Protein AF-A0A3D8J943-F1 (afdb_monomer_lite)

Organism: NCBI:txid137778

pLDDT: mean 83.28, std 22.84, range [29.33, 98.44]

Radius of gyration: 14.72 Å; chains: 1; bounding box: 40×33×36 Å

Sequence (119 aa):
MQLFIRNGQKLCCLLPIRVGHSLKFDSSFPCTICGACCKNIAGIVELAAYDAGNGICKHLDSQSNQCRIYDNRPEVCRVDLLYDRVYAKYFSKDEFYSLNIQSCRVLQEKENVAQDLRI

Foldseek 3Di:
DDPPPDPVDDPPPDDDDDPDDDDDDDPAQPQLQQLLCQQAQPPPPVCPVQDPPNRHGPQQDPVRSGRVCVVPDPQSVGLNSCCVPPNVVPDDPRVSSVVVLVVQQVSCVVVVPDPVSHD

InterPro domains:
  IPR005358 Putative zinc- or iron-chelating domain containing protein [PF03692] (31-93)

Structure (mmCIF, N/CA/C/O backbone):
data_AF-A0A3D8J943-F1
#
_entry.id   AF-A0A3D8J943-F1
#
loop_
_atom_site.group_PDB
_atom_site.id
_atom_site.type_symbol
_atom_site.label_atom_id
_atom_site.label_alt_id
_atom_site.label_comp_id
_atom_site.label_asym_id
_atom_site.label_entity_id
_atom_site.label_seq_id
_atom_site.pdbx_PDB_ins_code
_atom_site.Cartn_x
_atom_site.Cartn_y
_atom_site.Cartn_z
_atom_site.occupancy
_atom_site.B_iso_or_equiv
_atom_site.auth_seq_id
_atom_site.auth_comp_id
_atom_site.auth_asym_id
_atom_site.auth_atom_id
_atom_site.pdbx_PDB_model_num
ATOM 1 N N . MET A 1 1 ? 4.630 6.620 2.976 1.00 33.19 1 MET A N 1
ATOM 2 C CA . MET A 1 1 ? 3.450 7.254 3.612 1.00 33.19 1 MET A CA 1
ATOM 3 C C . MET A 1 1 ? 2.989 6.340 4.729 1.00 33.19 1 MET A C 1
ATOM 5 O O . MET A 1 1 ? 2.356 5.331 4.464 1.00 33.19 1 MET A O 1
ATOM 9 N N . GLN A 1 2 ? 3.438 6.627 5.946 1.00 29.33 2 GLN A N 1
ATOM 10 C CA . GLN A 1 2 ? 3.101 5.873 7.144 1.00 29.33 2 GLN A CA 1
ATOM 11 C C . GLN A 1 2 ? 2.064 6.673 7.919 1.00 29.33 2 GLN A C 1
ATOM 13 O O . GLN A 1 2 ? 2.222 7.887 8.060 1.00 29.33 2 GLN A O 1
ATOM 18 N N . LEU A 1 3 ? 1.050 6.008 8.473 1.00 31.05 3 LEU A N 1
ATOM 19 C CA . LEU A 1 3 ? 0.486 6.499 9.723 1.00 31.05 3 LEU A CA 1
ATOM 20 C C . LEU A 1 3 ? 1.632 6.492 10.746 1.00 31.05 3 LEU A C 1
ATOM 22 O O . LEU A 1 3 ? 1.914 5.470 11.364 1.00 31.05 3 LEU A O 1
ATOM 26 N N . PHE A 1 4 ? 2.350 7.609 10.883 1.00 33.75 4 PHE A N 1
ATOM 27 C CA . PHE A 1 4 ? 3.283 7.798 11.985 1.00 33.75 4 PHE A CA 1
ATOM 28 C C . PHE A 1 4 ? 2.458 7.956 13.265 1.00 33.75 4 PHE A C 1
ATOM 30 O O . PHE A 1 4 ? 2.053 9.060 13.618 1.00 33.75 4 PHE A O 1
ATOM 37 N N . ILE A 1 5 ? 2.232 6.862 13.993 1.00 37.88 5 ILE A N 1
ATOM 38 C CA . ILE A 1 5 ? 1.937 6.947 15.425 1.00 37.88 5 ILE A CA 1
ATOM 39 C C . ILE A 1 5 ? 3.297 7.113 16.116 1.00 37.88 5 ILE A C 1
ATOM 41 O O . ILE A 1 5 ? 3.941 6.145 16.512 1.00 37.88 5 ILE A O 1
ATOM 45 N N . ARG A 1 6 ? 3.778 8.356 16.235 1.00 31.94 6 ARG A N 1
ATOM 46 C CA . ARG A 1 6 ? 4.859 8.683 17.177 1.00 31.94 6 ARG A CA 1
ATOM 47 C C . ARG A 1 6 ? 4.241 8.846 18.570 1.00 31.94 6 ARG A C 1
ATOM 49 O O . ARG A 1 6 ? 3.362 9.679 18.758 1.00 31.94 6 ARG A O 1
ATOM 56 N N . ASN A 1 7 ? 4.716 8.069 19.545 1.00 30.20 7 ASN A N 1
ATOM 57 C CA . ASN A 1 7 ? 4.473 8.275 20.983 1.00 30.20 7 ASN A CA 1
ATOM 58 C C . ASN A 1 7 ? 3.001 8.345 21.437 1.00 30.20 7 ASN A C 1
ATOM 60 O O . ASN A 1 7 ? 2.671 9.128 22.323 1.00 30.20 7 ASN A O 1
ATOM 64 N N . GLY A 1 8 ? 2.102 7.546 20.853 1.00 41.00 8 GLY A N 1
ATOM 65 C CA . GLY A 1 8 ? 0.730 7.426 21.369 1.00 41.00 8 GLY A CA 1
ATOM 66 C C . GLY A 1 8 ? -0.087 8.727 21.360 1.00 41.00 8 GLY A C 1
ATOM 67 O O . GLY A 1 8 ? -1.109 8.803 22.039 1.00 41.00 8 GLY A O 1
ATOM 68 N N . GLN A 1 9 ? 0.327 9.742 20.595 1.00 32.88 9 GLN A N 1
ATOM 69 C CA . GLN A 1 9 ? -0.428 10.979 20.417 1.00 32.88 9 GLN A CA 1
ATOM 70 C C . GLN A 1 9 ? -1.069 11.019 19.028 1.00 32.88 9 GLN A C 1
ATOM 72 O O . GLN A 1 9 ? -0.423 10.783 18.007 1.00 32.88 9 GLN A O 1
ATOM 77 N N . LYS A 1 10 ? -2.375 11.315 19.015 1.00 41.34 10 LYS A N 1
ATOM 78 C CA . LYS A 1 10 ? -3.196 11.557 17.825 1.00 41.34 10 LYS A CA 1
ATOM 79 C C . LYS A 1 10 ? -2.596 12.708 17.012 1.00 41.34 10 LYS A C 1
ATOM 81 O O . LYS A 1 10 ? -2.827 13.865 17.347 1.00 41.34 10 LYS A O 1
ATOM 86 N N . LEU A 1 11 ? -1.902 12.413 15.915 1.00 38.25 11 LEU A N 1
ATOM 87 C CA . LEU A 1 11 ? -1.712 13.397 14.851 1.00 38.25 11 LEU A CA 1
ATOM 88 C C . LEU A 1 11 ? -2.867 13.247 13.863 1.00 38.25 11 LEU A C 1
ATOM 90 O O . LEU A 1 11 ? -2.790 12.573 12.841 1.00 38.25 11 LEU A O 1
ATOM 94 N N . CYS A 1 12 ? -3.992 13.837 14.251 1.00 37.47 12 CYS A N 1
ATOM 95 C CA . CYS A 1 12 ? -5.088 14.108 13.345 1.00 37.47 12 CYS A CA 1
ATOM 96 C C . CYS A 1 12 ? -4.584 15.185 12.375 1.00 37.47 12 CYS A C 1
ATOM 98 O O . CYS A 1 12 ? -4.333 16.314 12.800 1.00 37.47 12 CYS A O 1
ATOM 100 N N . CYS A 1 13 ? -4.416 14.871 11.088 1.00 37.12 13 CYS A N 1
ATOM 101 C CA . CYS A 1 13 ? -4.524 15.917 10.076 1.00 37.12 13 CYS A CA 1
ATOM 102 C C . CYS A 1 13 ? -5.974 16.403 10.142 1.00 37.12 13 CYS A C 1
ATOM 104 O O . CYS A 1 13 ? -6.872 15.809 9.553 1.00 37.12 13 CYS A O 1
ATOM 106 N N . LEU A 1 14 ? -6.203 17.431 10.959 1.00 41.97 14 LEU A N 1
ATOM 107 C CA . LEU A 1 14 ? -7.473 18.124 11.085 1.00 41.97 14 LEU A CA 1
ATOM 108 C C . LEU A 1 14 ? -7.785 18.798 9.747 1.00 41.97 14 LEU A C 1
ATOM 110 O O . LEU A 1 14 ? -7.395 19.937 9.507 1.00 41.97 14 LEU A O 1
ATOM 114 N N . LEU A 1 15 ? -8.514 18.096 8.887 1.00 35.12 15 LEU A N 1
ATOM 115 C CA . LEU A 1 15 ? -9.437 18.735 7.962 1.00 35.12 15 LEU A CA 1
ATOM 116 C C . LEU A 1 15 ? -10.856 18.351 8.395 1.00 35.12 15 LEU A C 1
ATOM 118 O O . LEU A 1 15 ? -11.145 17.162 8.549 1.00 35.12 15 LEU A O 1
ATOM 122 N N . PRO A 1 16 ? -11.745 19.328 8.639 1.00 44.31 16 PRO A N 1
ATOM 123 C CA . PRO A 1 16 ? -13.104 19.038 9.044 1.00 44.31 16 PRO A CA 1
ATOM 124 C C . PRO A 1 16 ? -13.871 18.616 7.795 1.00 44.31 16 PRO A C 1
ATOM 126 O O . PRO A 1 16 ? -14.198 19.454 6.959 1.00 44.31 16 PRO A O 1
ATOM 129 N N . ILE A 1 17 ? -14.176 17.329 7.644 1.00 45.16 17 ILE A N 1
ATOM 130 C CA . ILE A 1 17 ? -15.138 16.900 6.628 1.00 45.16 17 ILE A CA 1
ATOM 131 C C . ILE A 1 17 ? -16.231 16.090 7.306 1.00 45.16 17 ILE A C 1
ATOM 133 O O . ILE A 1 17 ? -15.995 15.071 7.951 1.00 45.16 17 ILE A O 1
ATOM 137 N N . ARG A 1 18 ? -17.446 16.625 7.176 1.00 43.38 18 ARG A N 1
ATOM 138 C CA . ARG A 1 18 ? -18.707 16.044 7.623 1.00 43.38 18 ARG A CA 1
ATOM 139 C C . ARG A 1 18 ? -18.845 14.637 7.036 1.00 43.38 18 ARG A C 1
ATOM 141 O O . ARG A 1 18 ? -18.990 14.489 5.826 1.00 43.38 18 ARG A O 1
ATOM 148 N N . VAL A 1 19 ? -18.825 13.617 7.887 1.00 44.38 19 VAL A N 1
ATOM 149 C CA . VAL A 1 19 ? -19.192 12.247 7.512 1.00 44.38 19 VAL A CA 1
ATOM 150 C C . VAL A 1 19 ? -20.702 12.195 7.301 1.00 44.38 19 VAL A C 1
ATOM 152 O O . VAL A 1 19 ? -21.486 12.232 8.244 1.00 44.38 19 VAL A O 1
ATOM 155 N N . GLY A 1 20 ? -21.100 12.186 6.033 1.00 44.91 20 GLY A N 1
ATOM 156 C CA . GLY A 1 20 ? -22.489 12.181 5.596 1.00 44.91 20 GLY A CA 1
ATOM 157 C C . GLY A 1 20 ? -22.722 11.227 4.431 1.00 44.91 20 GLY A C 1
ATOM 158 O O . GLY A 1 20 ? -23.271 11.653 3.425 1.00 44.91 20 GLY A O 1
ATOM 159 N N . HIS A 1 21 ? -22.287 9.969 4.541 1.00 42.44 21 HIS A N 1
ATOM 160 C CA . HIS A 1 21 ? -22.948 8.810 3.926 1.00 42.44 21 HIS A CA 1
ATOM 161 C C . HIS A 1 21 ? -22.282 7.514 4.402 1.00 42.44 21 HIS A C 1
ATOM 163 O O . HIS A 1 21 ? -21.059 7.403 4.425 1.00 42.44 21 HIS A O 1
ATOM 169 N N . SER A 1 22 ? -23.106 6.553 4.812 1.00 48.72 22 SER A N 1
ATOM 170 C CA . SER A 1 22 ? -22.700 5.248 5.335 1.00 48.72 22 SER A CA 1
ATOM 171 C C . SER A 1 22 ? -22.112 4.397 4.203 1.00 48.72 22 SER A C 1
ATOM 173 O O . SER A 1 22 ? -22.850 3.845 3.388 1.00 48.72 22 SER A O 1
ATOM 175 N N . LEU A 1 23 ? -20.782 4.323 4.123 1.00 52.44 23 LEU A N 1
ATOM 176 C CA . LEU A 1 23 ? -20.082 3.358 3.276 1.00 52.44 23 LEU A CA 1
ATOM 177 C C . LEU A 1 23 ? -20.096 2.013 4.004 1.00 52.44 23 LEU A C 1
ATOM 179 O O . LEU A 1 23 ? -19.276 1.775 4.883 1.00 52.44 23 LEU A O 1
ATOM 183 N N . LYS A 1 24 ? -21.059 1.149 3.674 1.00 51.03 24 LYS A N 1
ATOM 184 C CA . LYS A 1 24 ? -21.040 -0.240 4.138 1.00 51.03 24 LYS A CA 1
ATOM 185 C C . LYS A 1 24 ? -19.964 -0.988 3.355 1.00 51.03 24 LYS A C 1
ATOM 187 O O . LYS A 1 24 ? -20.158 -1.264 2.175 1.00 51.03 24 LYS A O 1
ATOM 192 N N . PHE A 1 25 ? -18.839 -1.277 3.998 1.00 54.78 25 PHE A N 1
ATOM 193 C CA . PHE A 1 25 ? -17.815 -2.149 3.436 1.00 54.78 25 PHE A CA 1
ATOM 194 C C . PHE A 1 25 ? -18.208 -3.612 3.658 1.00 54.78 25 PHE A C 1
ATOM 196 O O . PHE A 1 25 ? -18.605 -3.990 4.763 1.00 54.78 25 PHE A O 1
ATOM 203 N N . ASP A 1 26 ? -18.070 -4.442 2.620 1.00 61.06 26 ASP A N 1
ATOM 204 C CA . ASP A 1 26 ? -17.956 -5.889 2.810 1.00 61.06 26 ASP A CA 1
ATOM 205 C C . ASP A 1 26 ? -16.830 -6.187 3.817 1.00 61.06 26 ASP A C 1
ATOM 207 O O . ASP A 1 26 ? -15.970 -5.353 4.102 1.00 61.06 26 ASP A O 1
ATOM 211 N N . SER A 1 27 ? -16.823 -7.387 4.393 1.00 74.50 27 SER A N 1
ATOM 212 C CA . SER A 1 27 ? -16.001 -7.739 5.560 1.00 74.50 27 SER A CA 1
ATOM 213 C C . SER A 1 27 ? -14.472 -7.561 5.422 1.00 74.50 27 SER A C 1
ATOM 215 O O . SER A 1 27 ? -13.779 -7.722 6.431 1.00 74.50 27 SER A O 1
ATOM 217 N N . SER A 1 28 ? -13.936 -7.228 4.241 1.00 89.44 28 SER A N 1
ATOM 218 C CA . SER A 1 28 ? -12.500 -7.085 3.948 1.00 89.44 28 SER A CA 1
ATOM 219 C C . SER A 1 28 ? -12.166 -5.763 3.246 1.00 89.44 28 SER A C 1
ATOM 221 O O . SER A 1 28 ? -12.984 -5.196 2.520 1.00 89.44 28 SER A O 1
ATOM 223 N N . PHE A 1 29 ? -10.939 -5.279 3.448 1.00 94.62 29 PHE A N 1
ATOM 224 C CA . PHE A 1 29 ? -10.440 -4.062 2.829 1.00 94.62 29 PHE A CA 1
ATOM 225 C C . PHE A 1 29 ? -10.305 -4.223 1.300 1.00 94.62 29 PHE A C 1
ATOM 227 O O . PHE A 1 29 ? -9.588 -5.114 0.834 1.00 94.62 29 PHE A O 1
ATOM 234 N N . PRO A 1 30 ? -10.901 -3.324 0.500 1.00 94.69 30 PRO A N 1
ATOM 235 C CA . PRO A 1 30 ? -10.965 -3.417 -0.967 1.00 94.69 30 PRO A CA 1
ATOM 236 C C . PRO A 1 30 ? -9.643 -3.047 -1.679 1.00 94.69 30 PRO A C 1
ATOM 238 O O . PRO A 1 30 ? -9.551 -2.102 -2.458 1.00 94.69 30 PRO A O 1
ATOM 241 N N . CYS A 1 31 ? -8.565 -3.784 -1.426 1.00 95.44 31 CYS A N 1
ATOM 242 C CA . CYS A 1 31 ? -7.292 -3.562 -2.112 1.00 95.44 31 CYS A CA 1
ATOM 243 C C . CYS A 1 31 ? -7.378 -3.937 -3.605 1.00 95.44 31 CYS A C 1
ATOM 245 O O . CYS A 1 31 ? -7.651 -5.086 -3.932 1.00 95.44 31 CYS A O 1
ATOM 247 N N . THR A 1 32 ? -7.020 -3.019 -4.512 1.00 95.81 32 THR A N 1
ATOM 248 C CA . THR A 1 32 ? -7.003 -3.276 -5.972 1.00 95.81 32 THR A CA 1
ATOM 249 C C . THR A 1 32 ? -5.726 -3.952 -6.488 1.00 95.81 32 THR A C 1
ATOM 251 O O . THR A 1 32 ? -5.534 -4.091 -7.690 1.00 95.81 32 THR A O 1
ATOM 254 N N . ILE A 1 33 ? -4.807 -4.346 -5.595 1.00 95.56 33 ILE A N 1
ATOM 255 C CA . ILE A 1 33 ? -3.546 -5.048 -5.934 1.00 95.56 33 ILE A CA 1
ATOM 256 C C . ILE A 1 33 ? -2.642 -4.241 -6.903 1.00 95.56 33 ILE A C 1
ATOM 258 O O . ILE A 1 33 ? -1.702 -4.759 -7.489 1.00 95.56 33 ILE A O 1
ATOM 262 N N . CYS A 1 34 ? -2.845 -2.924 -7.009 1.00 96.31 34 CYS A N 1
ATOM 263 C CA . CYS A 1 34 ? -2.138 -2.060 -7.966 1.00 96.31 34 CYS A CA 1
ATOM 264 C C . CYS A 1 34 ? -0.629 -1.845 -7.707 1.00 96.31 34 CYS A C 1
ATOM 266 O O . CYS A 1 34 ? 0.043 -1.193 -8.503 1.00 96.31 34 CYS A O 1
ATOM 268 N N . GLY A 1 35 ? -0.096 -2.290 -6.564 1.00 96.50 35 GLY A N 1
ATOM 269 C CA . GLY A 1 35 ? 1.324 -2.140 -6.214 1.00 96.50 35 GLY A CA 1
ATOM 270 C C . GLY A 1 35 ? 1.785 -0.739 -5.806 1.00 96.50 35 GLY A C 1
ATOM 271 O O . GLY A 1 35 ? 2.945 -0.580 -5.426 1.00 96.50 35 GLY A O 1
ATOM 272 N N . ALA A 1 36 ? 0.913 0.275 -5.814 1.00 97.69 36 ALA A N 1
ATOM 273 C CA . ALA A 1 36 ? 1.302 1.655 -5.507 1.00 97.69 36 ALA A CA 1
ATOM 274 C C . ALA A 1 36 ? 1.910 1.816 -4.097 1.00 97.69 36 ALA A C 1
ATOM 276 O O . ALA A 1 36 ? 2.870 2.564 -3.910 1.00 97.69 36 ALA A O 1
ATOM 277 N N . CYS A 1 37 ? 1.422 1.058 -3.107 1.00 97.00 37 CYS A N 1
ATOM 278 C CA . CYS A 1 37 ? 2.012 1.032 -1.765 1.00 97.00 37 CYS A CA 1
ATOM 279 C C . CYS A 1 37 ? 3.422 0.427 -1.746 1.00 97.00 37 CYS A C 1
ATOM 281 O O . CYS A 1 37 ? 4.294 0.943 -1.054 1.00 97.00 37 CYS A O 1
ATOM 283 N N . CYS A 1 38 ? 3.683 -0.604 -2.556 1.00 98.06 38 CYS A N 1
ATOM 284 C CA . CYS A 1 38 ? 5.004 -1.212 -2.681 1.00 98.06 38 CYS A CA 1
ATOM 285 C C . CYS A 1 38 ? 6.030 -0.264 -3.314 1.00 98.06 38 CYS A C 1
ATOM 287 O O . CYS A 1 38 ? 7.212 -0.415 -3.035 1.00 98.06 38 CYS A O 1
ATOM 289 N N . LYS A 1 39 ? 5.607 0.721 -4.115 1.00 98.00 39 LYS A N 1
ATOM 290 C CA . LYS A 1 39 ? 6.489 1.761 -4.679 1.00 98.00 39 LYS A CA 1
ATOM 291 C C . LYS A 1 39 ? 6.820 2.896 -3.701 1.00 98.00 39 LYS A C 1
ATOM 293 O O . LYS A 1 39 ? 7.635 3.754 -4.010 1.00 98.00 39 L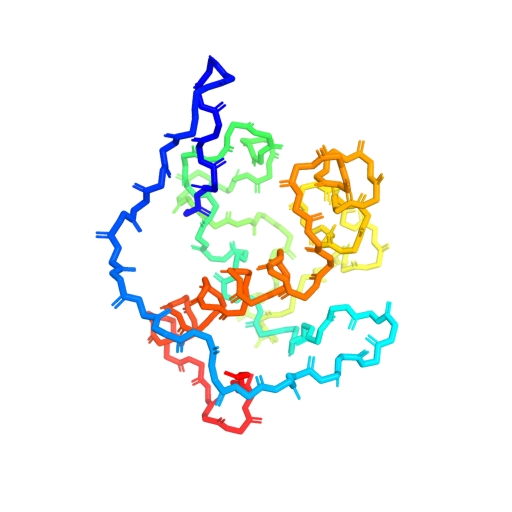YS A O 1
ATOM 298 N N . ASN A 1 40 ? 6.170 2.925 -2.535 1.00 97.62 40 ASN A N 1
ATOM 299 C CA . ASN A 1 40 ? 6.163 4.074 -1.629 1.00 97.62 40 ASN A CA 1
ATOM 300 C C . ASN A 1 40 ? 6.457 3.690 -0.169 1.00 97.62 40 ASN A C 1
ATOM 302 O O . ASN A 1 40 ? 5.848 4.236 0.762 1.00 97.62 40 ASN A O 1
ATOM 306 N N . ILE A 1 41 ? 7.399 2.763 0.032 1.00 97.25 41 ILE A N 1
ATOM 307 C CA . ILE A 1 41 ? 7.770 2.253 1.361 1.00 97.25 41 ILE A CA 1
ATOM 308 C C . ILE A 1 41 ? 8.909 3.035 2.029 1.00 97.25 41 ILE A C 1
ATOM 310 O O . ILE A 1 41 ? 9.223 2.772 3.188 1.00 97.25 41 ILE A O 1
ATOM 314 N N . ALA A 1 42 ? 9.499 4.016 1.337 1.00 95.19 42 ALA A N 1
ATOM 315 C CA . ALA A 1 42 ? 10.527 4.887 1.906 1.00 95.19 42 ALA A CA 1
ATOM 316 C C . ALA A 1 42 ? 10.086 5.491 3.251 1.00 95.19 42 ALA A C 1
ATOM 318 O O . ALA A 1 42 ? 8.984 6.039 3.379 1.00 95.19 42 ALA A O 1
ATOM 319 N N . GLY A 1 43 ? 10.976 5.412 4.243 1.00 90.06 43 GLY A N 1
ATOM 320 C CA . GLY A 1 43 ? 10.755 5.953 5.585 1.00 90.06 43 GLY A CA 1
ATOM 321 C C . GLY A 1 43 ? 9.849 5.107 6.482 1.00 90.06 43 GLY A C 1
ATOM 322 O O . GLY A 1 43 ? 9.563 5.546 7.594 1.00 90.06 43 GLY A O 1
ATOM 323 N N . ILE A 1 44 ? 9.415 3.922 6.028 1.00 90.88 44 ILE A N 1
ATOM 324 C CA . ILE A 1 44 ? 8.612 2.998 6.832 1.00 90.88 44 ILE A CA 1
ATOM 325 C C . ILE A 1 44 ? 9.515 2.034 7.597 1.00 90.88 44 ILE A C 1
ATOM 327 O O . ILE A 1 44 ? 10.070 1.109 7.009 1.00 90.88 44 ILE A O 1
ATOM 331 N N . VAL A 1 45 ? 9.659 2.241 8.910 1.00 94.00 45 VAL A N 1
ATOM 332 C CA . VAL A 1 45 ? 10.620 1.503 9.758 1.00 94.00 45 VAL A CA 1
ATOM 333 C C . VAL A 1 45 ? 10.368 -0.007 9.714 1.00 94.00 45 VAL A C 1
ATOM 335 O O . VAL A 1 45 ? 11.287 -0.791 9.494 1.00 94.00 45 VAL A O 1
ATOM 338 N N . GLU A 1 46 ? 9.111 -0.417 9.830 1.00 93.31 46 GLU A N 1
ATOM 339 C CA . GLU A 1 46 ? 8.652 -1.807 9.797 1.00 93.31 46 GLU A CA 1
ATOM 340 C C . GLU A 1 46 ? 8.871 -2.462 8.425 1.00 93.31 46 GLU A C 1
ATOM 342 O O . GLU A 1 46 ? 8.878 -3.689 8.316 1.00 93.31 46 GLU A O 1
ATOM 347 N N . LEU A 1 47 ? 9.066 -1.655 7.375 1.00 95.12 47 LEU A N 1
ATOM 348 C CA . LEU A 1 47 ? 9.338 -2.114 6.016 1.00 95.12 47 LEU A CA 1
A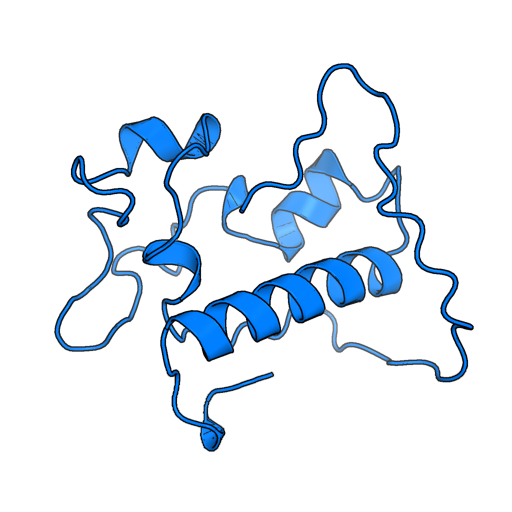TOM 349 C C . LEU A 1 47 ? 10.794 -1.922 5.579 1.00 95.12 47 LEU A C 1
ATOM 351 O O . LEU A 1 47 ? 11.118 -2.268 4.446 1.00 95.12 47 LEU A O 1
ATOM 355 N N . ALA A 1 48 ? 11.691 -1.463 6.457 1.00 96.50 48 ALA A N 1
ATOM 356 C CA . ALA A 1 48 ? 13.091 -1.213 6.106 1.00 96.50 48 ALA A CA 1
ATOM 357 C C . ALA A 1 48 ? 13.789 -2.457 5.521 1.00 96.50 48 ALA A C 1
ATOM 359 O O . ALA A 1 48 ? 14.517 -2.360 4.539 1.00 96.50 48 ALA A O 1
ATOM 360 N N . ALA A 1 49 ? 13.499 -3.653 6.049 1.00 97.44 49 ALA A N 1
ATOM 361 C CA . ALA A 1 49 ? 14.048 -4.918 5.540 1.00 97.44 49 ALA A CA 1
ATOM 362 C C . ALA A 1 49 ? 13.521 -5.323 4.144 1.00 97.44 49 ALA A C 1
ATOM 364 O O . ALA A 1 49 ? 14.035 -6.264 3.523 1.00 97.44 49 ALA A O 1
ATOM 365 N N . TYR A 1 50 ? 12.478 -4.649 3.660 1.00 97.62 50 TYR A N 1
ATOM 366 C CA . TYR A 1 50 ? 11.850 -4.879 2.364 1.00 97.62 50 TYR A CA 1
ATOM 367 C C . TYR A 1 50 ? 12.255 -3.831 1.322 1.00 97.62 50 TYR A C 1
ATOM 369 O O . TYR A 1 50 ? 11.962 -4.044 0.149 1.00 97.62 50 TYR A O 1
ATOM 377 N N . ASP A 1 51 ? 12.927 -2.745 1.708 1.00 97.38 51 ASP A N 1
ATOM 378 C CA . ASP A 1 51 ? 13.407 -1.707 0.792 1.00 97.38 51 ASP A CA 1
ATOM 379 C C . ASP A 1 51 ? 14.555 -2.224 -0.086 1.00 97.38 51 ASP A C 1
ATOM 381 O O . ASP A 1 51 ? 15.514 -2.823 0.400 1.00 97.38 51 ASP A O 1
ATOM 385 N N . ALA A 1 52 ? 14.449 -2.000 -1.396 1.00 96.81 52 ALA A N 1
ATOM 386 C CA . ALA A 1 52 ? 15.510 -2.260 -2.365 1.00 96.81 52 ALA A CA 1
ATOM 387 C C . ALA A 1 52 ? 16.619 -1.183 -2.353 1.00 96.81 52 ALA A C 1
ATOM 389 O O . ALA A 1 52 ? 17.537 -1.239 -3.168 1.00 96.81 52 ALA A O 1
ATOM 390 N N . GLY A 1 53 ? 16.538 -0.205 -1.445 1.00 96.75 53 GLY A N 1
ATOM 391 C CA . GLY A 1 53 ? 17.476 0.911 -1.296 1.00 96.75 53 GLY A CA 1
ATOM 392 C C . GLY A 1 53 ? 17.027 2.193 -2.003 1.00 96.75 53 GLY A C 1
ATOM 393 O O . GLY A 1 53 ? 17.778 3.162 -2.050 1.00 96.75 53 GLY A O 1
ATOM 394 N N . ASN A 1 54 ? 15.817 2.209 -2.560 1.00 96.62 54 ASN A N 1
ATOM 395 C CA . ASN A 1 54 ? 15.262 3.329 -3.323 1.00 96.62 54 ASN A CA 1
ATOM 396 C C . ASN A 1 54 ? 13.821 3.679 -2.916 1.00 96.62 54 ASN A C 1
ATOM 398 O O . ASN A 1 54 ? 13.151 4.435 -3.619 1.00 96.62 54 ASN A O 1
ATOM 402 N N . GLY A 1 55 ? 13.324 3.126 -1.807 1.00 96.25 55 GLY A N 1
ATOM 403 C CA . GLY A 1 55 ? 11.953 3.323 -1.353 1.00 96.25 55 GLY A CA 1
ATOM 404 C C . GLY A 1 55 ? 10.926 2.395 -1.997 1.00 96.25 55 GLY A C 1
ATOM 405 O O . GLY A 1 55 ? 9.733 2.540 -1.712 1.00 96.25 55 GLY A O 1
ATOM 406 N N . ILE A 1 56 ? 11.364 1.453 -2.839 1.00 98.06 56 ILE A N 1
ATOM 407 C CA . ILE A 1 56 ? 10.523 0.445 -3.488 1.00 98.06 56 ILE A CA 1
ATOM 408 C C . ILE A 1 56 ? 10.757 -0.912 -2.824 1.00 98.06 56 ILE A C 1
ATOM 410 O O . ILE A 1 56 ? 11.883 -1.336 -2.574 1.00 98.06 56 ILE A O 1
ATOM 414 N N . CYS A 1 57 ? 9.668 -1.629 -2.562 1.00 98.38 57 CYS A N 1
ATOM 415 C CA . CYS A 1 57 ? 9.700 -2.969 -2.005 1.00 98.38 57 CYS A CA 1
ATOM 416 C C . CYS A 1 57 ? 10.369 -3.954 -2.971 1.00 98.38 57 CYS A C 1
ATOM 418 O O . CYS A 1 57 ? 9.921 -4.132 -4.103 1.00 98.38 57 CYS A O 1
ATOM 420 N N . LYS A 1 58 ? 11.367 -4.693 -2.483 1.00 98.25 58 LYS A N 1
ATOM 421 C CA . LYS A 1 58 ? 12.101 -5.733 -3.218 1.00 98.25 58 LYS A CA 1
ATOM 422 C C . LYS A 1 58 ? 11.240 -6.910 -3.689 1.00 98.25 58 LYS A C 1
ATOM 424 O O . LYS A 1 58 ? 11.715 -7.735 -4.464 1.00 98.25 58 LYS A O 1
ATOM 429 N N . HIS A 1 59 ? 9.994 -7.031 -3.220 1.00 98.25 59 HIS A N 1
ATOM 430 C CA . HIS A 1 59 ? 9.030 -8.029 -3.705 1.00 98.25 59 HIS A CA 1
ATOM 431 C C . HIS A 1 59 ? 8.051 -7.481 -4.746 1.00 98.25 59 HIS A C 1
ATOM 433 O O . HIS A 1 59 ? 7.192 -8.235 -5.198 1.00 98.25 59 HIS A O 1
ATOM 439 N N . LEU A 1 60 ? 8.151 -6.206 -5.132 1.00 98.44 60 LEU A N 1
ATOM 440 C CA . LEU A 1 60 ? 7.379 -5.684 -6.251 1.00 98.44 60 LEU A CA 1
ATOM 441 C C . LEU A 1 60 ? 7.865 -6.327 -7.552 1.00 98.44 60 LEU A C 1
ATOM 443 O O . LEU A 1 60 ? 9.062 -6.353 -7.859 1.00 98.44 60 LEU A O 1
ATOM 447 N N . ASP A 1 61 ? 6.923 -6.862 -8.310 1.00 97.44 61 ASP A N 1
ATOM 448 C CA . ASP A 1 61 ? 7.145 -7.295 -9.674 1.00 97.44 61 ASP A CA 1
ATOM 449 C C . ASP A 1 61 ? 7.058 -6.100 -10.623 1.00 97.44 61 ASP A C 1
ATOM 451 O O . ASP A 1 61 ? 6.035 -5.423 -10.694 1.00 97.44 61 ASP A O 1
ATOM 455 N N . SER A 1 62 ? 8.153 -5.805 -11.323 1.00 92.56 62 SER A N 1
ATOM 456 C CA . SER A 1 62 ? 8.246 -4.621 -12.181 1.00 92.56 62 SER A CA 1
ATOM 457 C C . SER A 1 62 ? 7.440 -4.745 -13.473 1.00 92.56 62 SER A C 1
ATOM 459 O O . SER A 1 62 ? 7.143 -3.721 -14.082 1.00 92.56 62 SER A O 1
ATOM 461 N N . GLN A 1 63 ? 7.078 -5.963 -13.887 1.00 93.75 63 GLN A N 1
ATOM 462 C CA . GLN A 1 63 ? 6.305 -6.191 -15.108 1.00 93.75 63 GLN A CA 1
ATOM 463 C C . GLN A 1 63 ? 4.805 -6.066 -14.830 1.00 93.75 63 GLN A C 1
ATOM 465 O O . GLN A 1 63 ? 4.091 -5.359 -15.534 1.00 93.75 63 GLN A O 1
ATOM 470 N N . SER A 1 64 ? 4.331 -6.717 -13.769 1.00 93.94 64 SER A N 1
ATOM 471 C CA . SER A 1 64 ? 2.908 -6.779 -13.412 1.00 93.94 64 SER A CA 1
ATOM 472 C C . SER A 1 64 ? 2.460 -5.710 -12.411 1.00 93.94 64 SER A C 1
ATOM 474 O O . SER A 1 64 ? 1.263 -5.532 -12.211 1.00 93.94 64 SER A O 1
ATOM 476 N N . ASN A 1 65 ? 3.394 -5.004 -11.761 1.00 93.94 65 ASN A N 1
ATOM 477 C CA . ASN A 1 65 ? 3.152 -4.145 -10.594 1.00 93.94 65 ASN A CA 1
ATOM 478 C C . ASN A 1 65 ? 2.528 -4.876 -9.388 1.00 93.94 65 ASN A C 1
ATOM 480 O O . ASN A 1 65 ? 2.069 -4.231 -8.449 1.00 93.94 65 ASN A O 1
ATOM 484 N N . GLN A 1 66 ? 2.538 -6.209 -9.358 1.00 95.12 66 GLN A N 1
ATOM 485 C CA . GLN A 1 66 ? 1.982 -6.977 -8.245 1.00 95.12 66 GLN A CA 1
ATOM 486 C C . GLN A 1 66 ? 3.049 -7.325 -7.203 1.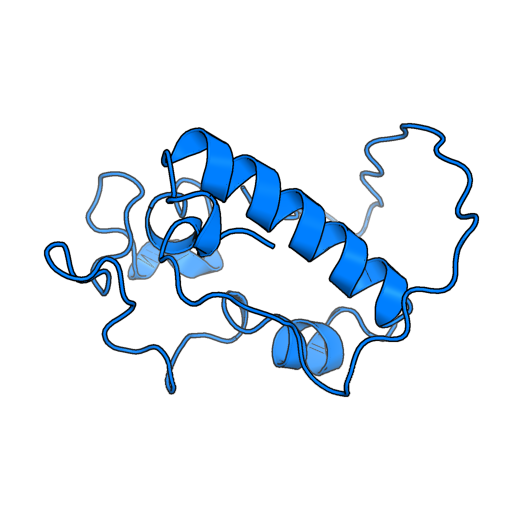00 95.12 66 GLN A C 1
ATOM 488 O O . GLN A 1 66 ? 4.247 -7.401 -7.481 1.00 95.12 66 GLN A O 1
ATOM 493 N N . CYS A 1 67 ? 2.621 -7.543 -5.961 1.00 96.94 67 CYS A N 1
ATOM 494 C CA . CYS A 1 67 ? 3.511 -8.007 -4.901 1.00 96.94 67 CYS A CA 1
ATOM 495 C C . CYS A 1 67 ? 3.713 -9.525 -5.017 1.00 96.94 67 CYS A C 1
ATOM 497 O O . CYS A 1 67 ? 2.759 -10.280 -4.851 1.00 96.94 67 CYS A O 1
ATOM 499 N N . ARG A 1 68 ? 4.954 -9.993 -5.197 1.00 97.69 68 ARG A N 1
ATOM 500 C CA . ARG A 1 68 ? 5.278 -11.432 -5.297 1.00 97.69 68 ARG A CA 1
ATOM 501 C C . ARG A 1 68 ? 4.951 -12.247 -4.044 1.00 97.69 68 ARG A C 1
ATOM 503 O O . ARG A 1 68 ? 4.901 -13.467 -4.103 1.00 97.69 68 ARG A O 1
ATOM 510 N N . ILE A 1 69 ? 4.760 -11.582 -2.908 1.00 97.50 69 ILE A N 1
ATOM 511 C CA . ILE A 1 69 ? 4.402 -12.213 -1.635 1.00 97.50 69 ILE A CA 1
ATOM 512 C C . ILE A 1 69 ? 3.016 -11.768 -1.160 1.00 97.50 69 ILE A C 1
ATOM 514 O O . ILE A 1 69 ? 2.802 -11.690 0.043 1.00 97.50 69 ILE A O 1
ATOM 518 N N . TYR A 1 70 ? 2.087 -11.427 -2.063 1.00 95.69 70 TYR A N 1
ATOM 519 C CA . TYR A 1 70 ? 0.799 -10.809 -1.709 1.00 95.69 70 TYR A CA 1
ATOM 520 C C . TYR A 1 70 ? 0.048 -11.550 -0.584 1.00 95.69 70 TYR A C 1
ATOM 522 O O . TYR A 1 70 ? -0.348 -10.929 0.408 1.00 95.69 70 TYR A O 1
ATOM 530 N N . ASP A 1 71 ? -0.053 -12.875 -0.672 1.00 95.06 71 ASP A N 1
ATOM 531 C CA . ASP A 1 71 ? -0.745 -13.703 0.328 1.00 95.06 71 ASP A CA 1
ATOM 532 C C . ASP A 1 71 ? 0.043 -13.870 1.632 1.00 95.06 71 ASP A C 1
ATOM 534 O O . ASP A 1 71 ? -0.528 -14.169 2.681 1.00 95.06 71 ASP A O 1
ATOM 538 N N . ASN A 1 72 ? 1.352 -13.608 1.584 1.00 96.00 72 ASN A N 1
ATOM 539 C CA . ASN A 1 72 ? 2.324 -13.740 2.672 1.00 96.00 72 ASN A CA 1
ATOM 540 C C . ASN A 1 72 ? 2.904 -12.384 3.111 1.00 96.00 72 ASN A C 1
ATOM 542 O O . ASN A 1 72 ? 3.943 -12.327 3.764 1.00 96.00 72 ASN A O 1
ATOM 546 N N . ARG A 1 73 ? 2.219 -11.279 2.783 1.00 96.25 73 ARG A N 1
ATOM 547 C CA . ARG A 1 73 ? 2.630 -9.918 3.150 1.00 96.25 73 ARG A CA 1
ATOM 548 C C . ARG A 1 73 ? 2.836 -9.783 4.664 1.00 96.25 73 ARG A C 1
ATOM 550 O O . ARG A 1 73 ? 2.086 -10.410 5.422 1.00 96.25 73 ARG A O 1
ATOM 557 N N . PRO A 1 74 ? 3.779 -8.937 5.119 1.00 95.88 74 PRO A N 1
ATOM 558 C CA . PRO A 1 74 ? 3.896 -8.608 6.536 1.00 95.88 74 PRO A CA 1
ATOM 559 C C . PRO A 1 74 ? 2.623 -7.919 7.045 1.00 95.88 74 PRO A C 1
ATOM 561 O O . PRO A 1 74 ? 1.871 -7.332 6.265 1.00 95.88 74 PRO A O 1
ATOM 564 N N . GLU A 1 75 ? 2.394 -7.967 8.359 1.00 94.25 75 GLU A N 1
ATOM 565 C CA . GLU A 1 75 ? 1.188 -7.426 9.008 1.00 94.25 75 GLU A CA 1
ATOM 566 C C . GLU A 1 75 ? 0.916 -5.963 8.640 1.00 94.25 75 GLU A C 1
ATOM 568 O O . GLU A 1 75 ? -0.201 -5.625 8.266 1.00 94.25 75 GLU A O 1
ATOM 573 N N . VAL A 1 76 ? 1.953 -5.119 8.635 1.00 93.62 76 VAL A N 1
ATOM 574 C CA . VAL A 1 76 ? 1.854 -3.693 8.276 1.00 93.62 76 VAL A CA 1
ATOM 575 C C . VAL A 1 76 ? 1.302 -3.452 6.859 1.00 93.62 76 VAL A C 1
ATOM 577 O O . VAL A 1 76 ? 0.771 -2.384 6.573 1.00 93.62 76 VAL A O 1
ATOM 580 N N . CYS A 1 77 ? 1.379 -4.443 5.964 1.00 96.19 77 CYS A N 1
ATOM 581 C CA . CYS A 1 77 ? 0.838 -4.374 4.604 1.00 96.19 77 CYS A CA 1
ATOM 582 C C . CYS A 1 77 ? -0.569 -4.987 4.461 1.00 96.19 77 CYS A C 1
ATOM 584 O O . CYS A 1 77 ? -1.109 -5.000 3.350 1.00 96.19 77 CYS A O 1
ATOM 586 N N . ARG A 1 78 ? -1.152 -5.529 5.538 1.00 95.81 78 ARG A N 1
ATOM 587 C CA . ARG A 1 78 ? -2.474 -6.169 5.560 1.00 95.81 78 ARG A CA 1
ATOM 588 C C . ARG A 1 78 ? -3.441 -5.314 6.372 1.00 95.81 78 ARG A C 1
ATOM 590 O O . ARG A 1 78 ? -3.507 -5.456 7.586 1.00 95.81 78 ARG A O 1
ATOM 597 N N . VAL A 1 79 ? -4.199 -4.450 5.697 1.00 95.81 79 VAL A N 1
ATOM 598 C CA . VAL A 1 79 ? -5.091 -3.472 6.349 1.00 95.81 79 VAL A CA 1
ATOM 599 C C . VAL A 1 79 ? -6.060 -4.139 7.330 1.00 95.81 79 VAL A C 1
ATOM 601 O O . VAL A 1 79 ? -6.164 -3.687 8.465 1.00 95.81 79 VAL A O 1
ATOM 604 N N . ASP A 1 80 ? -6.680 -5.256 6.944 1.00 94.44 80 ASP A N 1
ATOM 605 C CA . ASP A 1 80 ? -7.598 -6.011 7.812 1.00 94.44 80 ASP A CA 1
ATOM 606 C C . ASP A 1 80 ? -6.914 -6.512 9.086 1.00 94.44 80 ASP A C 1
ATOM 608 O O . ASP A 1 80 ? -7.364 -6.239 10.195 1.00 94.44 80 ASP A O 1
ATOM 612 N N . LEU A 1 81 ? -5.772 -7.186 8.929 1.00 94.69 81 LEU A N 1
ATOM 613 C CA . LEU A 1 81 ? -5.041 -7.766 10.053 1.00 94.69 81 LEU A CA 1
ATOM 614 C C . LEU A 1 81 ? -4.486 -6.686 10.988 1.00 94.69 81 LEU A C 1
ATOM 616 O O . LEU A 1 81 ? -4.513 -6.841 12.208 1.00 94.69 81 LEU A O 1
ATOM 620 N N . LEU A 1 82 ? -3.986 -5.592 10.412 1.00 94.69 82 LEU A N 1
ATOM 621 C CA . LEU A 1 82 ? -3.467 -4.453 11.155 1.00 94.69 82 LEU A CA 1
ATOM 622 C C . LEU A 1 82 ? -4.585 -3.747 11.935 1.00 94.69 82 LEU A C 1
ATOM 624 O O . LEU A 1 82 ? -4.365 -3.322 13.072 1.00 94.69 82 LEU A O 1
ATOM 628 N N . TYR A 1 83 ? -5.789 -3.656 11.359 1.00 95.44 83 TYR A N 1
ATOM 629 C CA . TYR A 1 83 ? -6.968 -3.178 12.074 1.00 95.44 83 TYR A CA 1
ATOM 630 C C . TYR A 1 83 ? -7.256 -4.057 13.290 1.00 95.44 83 TYR A C 1
ATOM 632 O O . TYR A 1 83 ? -7.220 -3.559 14.415 1.00 95.44 83 TYR A O 1
ATOM 640 N N . ASP A 1 84 ? -7.453 -5.357 13.072 1.00 95.00 84 ASP A N 1
ATOM 641 C CA . ASP A 1 84 ? -7.856 -6.293 14.124 1.00 95.00 84 ASP A CA 1
ATOM 642 C C . ASP A 1 84 ? -6.843 -6.342 15.281 1.00 95.00 84 ASP A C 1
ATOM 644 O O . ASP A 1 84 ? -7.230 -6.401 16.449 1.00 95.00 84 ASP A O 1
ATOM 648 N N . ARG A 1 85 ? -5.538 -6.285 14.979 1.00 94.44 85 ARG A N 1
ATOM 649 C CA . ARG A 1 85 ? -4.470 -6.428 15.985 1.00 94.44 85 ARG A CA 1
ATOM 650 C C . ARG A 1 85 ? -4.104 -5.136 16.703 1.00 94.44 85 ARG A C 1
ATOM 652 O O . ARG A 1 85 ? -3.742 -5.178 17.879 1.00 94.44 85 ARG A O 1
ATOM 659 N N . VAL A 1 86 ? -4.154 -3.999 16.010 1.00 92.88 86 VAL A N 1
ATOM 660 C CA . VAL A 1 86 ? -3.566 -2.746 16.513 1.00 92.88 86 VAL A CA 1
ATOM 661 C C . VAL A 1 86 ? -4.605 -1.640 16.662 1.00 92.88 86 VAL A C 1
ATOM 663 O O . VAL A 1 86 ? -4.589 -0.925 17.669 1.00 92.88 86 VAL A O 1
ATOM 666 N N . TYR A 1 87 ? -5.510 -1.495 15.690 1.00 93.00 87 TYR A N 1
ATOM 667 C CA . TYR A 1 87 ? -6.329 -0.288 15.539 1.00 93.00 87 TYR A CA 1
ATOM 668 C C . TYR A 1 87 ? -7.804 -0.424 15.921 1.00 93.00 87 TYR A C 1
ATOM 670 O O . TYR A 1 87 ? -8.447 0.606 16.120 1.00 93.00 87 TYR A O 1
ATOM 678 N N . ALA A 1 88 ? -8.318 -1.635 16.145 1.00 95.12 88 ALA A N 1
ATOM 679 C CA . ALA A 1 88 ? -9.704 -1.873 16.561 1.00 95.12 88 ALA A CA 1
ATOM 680 C C . ALA A 1 88 ? -10.081 -1.184 17.889 1.00 95.12 88 ALA A C 1
ATOM 682 O O . ALA A 1 88 ? -11.247 -0.901 18.143 1.00 95.12 88 ALA A O 1
ATOM 683 N N . LYS A 1 89 ? -9.092 -0.871 18.736 1.00 94.88 89 LYS A N 1
ATOM 684 C CA . LYS A 1 89 ? -9.283 -0.110 19.985 1.00 94.88 89 LYS A CA 1
ATOM 685 C C . LYS A 1 89 ? -9.282 1.414 19.809 1.00 94.88 89 LYS A C 1
ATOM 687 O O . LYS A 1 89 ? -9.543 2.131 20.771 1.00 94.88 89 LYS A O 1
ATOM 692 N N . TYR A 1 90 ? -8.926 1.913 18.626 1.00 93.62 90 TYR A N 1
ATOM 693 C CA . TYR A 1 90 ? -8.756 3.344 18.351 1.00 93.62 90 TYR A CA 1
ATOM 694 C C . TYR A 1 90 ? -9.752 3.892 17.330 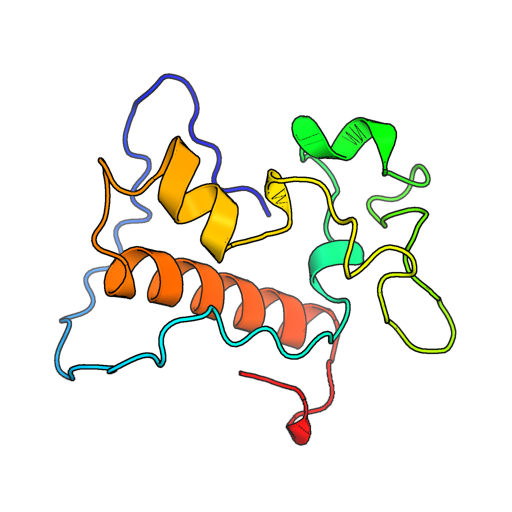1.00 93.62 90 TYR A C 1
ATOM 696 O O . TYR A 1 90 ? -10.050 5.084 17.375 1.00 93.62 90 TYR A O 1
ATOM 704 N N . PHE A 1 91 ? -10.241 3.047 16.425 1.00 91.75 91 PHE A N 1
ATOM 705 C CA . PHE A 1 91 ? -11.107 3.433 15.317 1.00 91.75 91 PHE A CA 1
ATOM 706 C C . PHE A 1 91 ? -12.208 2.397 15.131 1.00 91.75 91 PHE A C 1
ATOM 708 O O . PHE A 1 91 ? -11.999 1.215 15.404 1.00 91.75 91 PHE A O 1
ATOM 715 N N . SER A 1 92 ? -13.347 2.823 14.589 1.00 95.06 92 SER A N 1
ATOM 716 C CA . SER A 1 92 ? -14.236 1.879 13.918 1.00 95.06 92 SER A CA 1
ATOM 717 C C . SER A 1 92 ? -13.587 1.353 12.633 1.00 95.06 92 SER A C 1
ATOM 719 O O . SER A 1 92 ? -12.685 1.975 12.058 1.00 95.06 92 SER A O 1
ATOM 721 N N . LYS A 1 93 ? -14.065 0.202 12.154 1.00 92.56 93 LYS A N 1
ATOM 722 C CA . LYS A 1 93 ? -13.567 -0.410 10.918 1.00 92.56 93 LYS A CA 1
ATOM 723 C C . LYS A 1 93 ? -13.768 0.511 9.710 1.00 92.56 93 LYS A C 1
ATOM 725 O O . LYS A 1 93 ? -12.832 0.704 8.940 1.00 92.56 93 LYS A O 1
ATOM 730 N N . ASP A 1 94 ? -14.934 1.153 9.615 1.00 93.88 94 ASP A N 1
ATOM 731 C CA . ASP A 1 94 ? -15.276 2.081 8.529 1.00 93.88 94 ASP A CA 1
ATOM 732 C C . ASP A 1 94 ? -14.373 3.323 8.516 1.00 93.88 94 ASP A C 1
ATOM 734 O O . ASP A 1 94 ? -13.907 3.742 7.453 1.00 93.88 94 ASP A O 1
ATOM 738 N N . GLU A 1 95 ? -14.075 3.904 9.684 1.00 93.81 95 GLU A N 1
ATOM 739 C CA . GLU A 1 95 ? -13.144 5.036 9.791 1.00 93.81 95 GLU A CA 1
ATOM 740 C C . GLU A 1 95 ? -11.731 4.629 9.366 1.00 93.81 95 GLU A C 1
ATOM 742 O O . GLU A 1 95 ? -11.095 5.317 8.563 1.00 93.81 95 GLU A O 1
ATOM 747 N N . PHE A 1 96 ? -11.246 3.488 9.862 1.00 94.75 96 PHE A N 1
ATOM 748 C CA . PHE A 1 96 ? -9.916 2.995 9.522 1.00 94.75 96 PHE A CA 1
ATOM 749 C C . PHE A 1 96 ? -9.791 2.680 8.026 1.00 94.75 96 PHE A C 1
ATOM 751 O O . PHE A 1 96 ? -8.803 3.059 7.390 1.00 94.75 96 PHE A O 1
ATOM 758 N N . TYR A 1 97 ? -10.801 2.040 7.436 1.00 95.06 97 TYR A N 1
ATOM 759 C CA . TYR A 1 97 ? -10.848 1.775 6.000 1.00 95.06 97 TYR A CA 1
ATOM 760 C C . TYR A 1 97 ? -10.894 3.064 5.191 1.00 95.06 97 TYR A C 1
ATOM 762 O O . TYR A 1 97 ? -10.126 3.201 4.242 1.00 95.06 97 TYR A O 1
ATOM 770 N N . SER A 1 98 ? -11.711 4.038 5.593 1.00 94.88 98 SER A N 1
ATOM 771 C CA . SER A 1 98 ? -11.808 5.331 4.909 1.00 94.88 98 SER A CA 1
ATOM 772 C C . SER A 1 98 ? -10.455 6.046 4.843 1.00 94.88 98 SER A C 1
ATOM 774 O O . SER A 1 98 ? -10.067 6.534 3.781 1.00 94.88 98 SER A O 1
ATOM 776 N N . LEU A 1 99 ? -9.690 6.050 5.941 1.00 95.31 99 LEU A N 1
ATOM 777 C CA . LEU A 1 99 ? -8.340 6.629 5.986 1.00 95.31 99 LEU A CA 1
ATOM 778 C C . LEU A 1 99 ? -7.344 5.877 5.083 1.00 95.31 99 LEU A C 1
ATOM 780 O O . LEU A 1 99 ? -6.533 6.492 4.381 1.00 95.31 99 LEU A O 1
ATOM 784 N N . ASN A 1 100 ? -7.411 4.543 5.061 1.00 96.00 100 ASN A N 1
ATOM 785 C CA . ASN A 1 100 ? -6.553 3.729 4.197 1.00 96.00 100 ASN A CA 1
ATOM 786 C C . ASN A 1 100 ? -6.921 3.882 2.710 1.00 96.00 100 ASN A C 1
ATOM 788 O O . ASN A 1 100 ? -6.023 3.958 1.877 1.00 96.00 100 ASN A O 1
ATOM 792 N N . ILE A 1 101 ? -8.205 4.019 2.366 1.00 96.69 101 ILE A N 1
ATOM 793 C CA . ILE A 1 101 ? -8.672 4.278 0.993 1.00 96.69 101 ILE A CA 1
ATOM 794 C C . ILE A 1 101 ? -8.195 5.643 0.502 1.00 96.69 101 ILE A C 1
ATOM 796 O O . ILE A 1 101 ? -7.698 5.749 -0.617 1.00 96.69 101 ILE A O 1
ATOM 800 N N . GLN A 1 102 ? -8.270 6.680 1.340 1.00 96.88 102 GLN A N 1
ATOM 801 C CA . GLN A 1 102 ? -7.706 7.992 1.005 1.00 96.88 102 GLN A CA 1
ATOM 802 C C . GLN A 1 102 ? -6.202 7.890 0.717 1.00 96.88 102 GLN A C 1
ATOM 804 O O . GLN A 1 102 ? -5.721 8.428 -0.279 1.00 96.88 102 GLN A O 1
ATOM 809 N N . SER A 1 103 ? -5.471 7.126 1.532 1.00 95.12 103 SER A N 1
ATOM 810 C CA . SER A 1 103 ? -4.047 6.861 1.299 1.00 95.12 103 SER A CA 1
ATOM 811 C C . SER A 1 103 ? -3.810 6.101 -0.013 1.00 95.12 103 SER A C 1
ATOM 813 O O . SER A 1 103 ? -2.890 6.441 -0.757 1.00 95.12 103 SER A O 1
ATOM 815 N N . CYS A 1 104 ? -4.648 5.107 -0.335 1.00 97.00 104 CYS A N 1
ATOM 816 C CA . CYS A 1 104 ? -4.599 4.390 -1.609 1.00 97.00 104 CYS A CA 1
ATOM 817 C C . CYS A 1 104 ? -4.790 5.330 -2.800 1.00 97.00 104 CYS A C 1
ATOM 819 O O . CYS A 1 104 ? -3.985 5.261 -3.722 1.00 97.00 104 CYS A O 1
ATOM 821 N N . ARG A 1 105 ? -5.779 6.230 -2.764 1.00 97.38 105 ARG A N 1
ATOM 822 C CA . ARG A 1 105 ? -6.052 7.189 -3.849 1.00 97.38 105 ARG A CA 1
ATOM 823 C C . ARG A 1 105 ? -4.861 8.092 -4.134 1.00 97.38 105 ARG A C 1
ATOM 825 O O . ARG A 1 105 ? -4.419 8.167 -5.275 1.00 97.38 105 ARG A O 1
ATOM 832 N N . VAL A 1 106 ? -4.270 8.676 -3.092 1.00 97.44 106 VAL A N 1
ATOM 833 C CA . VAL A 1 106 ? -3.079 9.534 -3.230 1.00 97.44 106 VAL A CA 1
ATOM 834 C C . VAL A 1 106 ? -1.908 8.766 -3.851 1.00 97.44 106 VAL A C 1
ATOM 836 O O . VAL A 1 106 ? -1.214 9.279 -4.727 1.00 97.44 106 VAL A O 1
ATOM 839 N N . LEU A 1 107 ? -1.677 7.520 -3.425 1.00 96.88 107 LEU A N 1
ATOM 840 C CA . LEU A 1 107 ? -0.607 6.691 -3.986 1.00 96.88 107 LEU A CA 1
ATOM 841 C C . LEU A 1 107 ? -0.904 6.258 -5.427 1.00 96.88 107 LEU A C 1
ATOM 843 O O . LEU A 1 107 ? -0.006 6.263 -6.262 1.00 96.88 107 LEU A O 1
ATOM 847 N N . GLN A 1 108 ? -2.148 5.896 -5.731 1.00 97.62 108 GLN A N 1
ATOM 848 C CA . GLN A 1 108 ? -2.580 5.517 -7.075 1.00 97.62 108 GLN A CA 1
ATOM 849 C C . GLN A 1 108 ? -2.464 6.683 -8.060 1.00 97.62 108 GLN A C 1
ATOM 851 O O . GLN A 1 108 ? -2.038 6.478 -9.194 1.00 97.62 108 GLN A O 1
ATOM 856 N N . GLU A 1 109 ? -2.790 7.900 -7.627 1.00 97.75 109 GLU A N 1
ATOM 857 C CA . GLU A 1 109 ? -2.568 9.124 -8.397 1.00 97.75 109 GLU A CA 1
ATOM 858 C C . GLU A 1 109 ? -1.080 9.371 -8.636 1.00 97.75 109 GLU A C 1
ATOM 860 O O . GLU A 1 109 ? -0.670 9.517 -9.786 1.00 97.75 109 GLU A O 1
ATOM 865 N N . LYS A 1 110 ? -0.261 9.341 -7.575 1.00 97.19 110 LYS A N 1
ATOM 866 C CA . LYS A 1 110 ? 1.193 9.538 -7.666 1.00 97.19 110 LYS A CA 1
ATOM 867 C C . LYS A 1 110 ? 1.856 8.564 -8.645 1.00 97.19 110 LYS A C 1
ATOM 869 O O . LYS A 1 110 ? 2.724 8.959 -9.418 1.00 97.19 110 LYS A O 1
ATOM 874 N N . GLU A 1 111 ? 1.452 7.298 -8.606 1.00 96.56 111 GLU A N 1
ATOM 875 C CA . GLU A 1 111 ? 2.016 6.232 -9.440 1.00 96.56 111 GLU A CA 1
ATOM 876 C C . GLU A 1 111 ? 1.329 6.095 -10.805 1.00 96.56 111 GLU A C 1
ATOM 878 O O . GLU A 1 111 ? 1.634 5.161 -11.546 1.00 96.56 111 GLU A O 1
ATOM 883 N N . ASN A 1 112 ? 0.407 7.005 -11.145 1.00 96.31 112 ASN A N 1
ATOM 884 C CA . ASN A 1 112 ? -0.367 6.991 -12.388 1.00 96.31 112 ASN A CA 1
ATOM 885 C C . ASN A 1 112 ? -1.048 5.638 -12.664 1.00 96.31 112 ASN A C 1
ATOM 887 O O . ASN A 1 112 ? -1.089 5.168 -13.799 1.00 96.31 112 ASN A O 1
ATOM 891 N N . VAL A 1 113 ? -1.602 5.007 -11.624 1.00 95.62 113 VAL A N 1
ATOM 892 C CA . VAL A 1 113 ? -2.381 3.767 -11.762 1.00 95.62 113 VAL A CA 1
ATOM 893 C C . VAL A 1 113 ? -3.565 4.025 -12.696 1.00 95.62 113 VAL A C 1
ATOM 895 O O . VAL A 1 113 ? -4.199 5.082 -12.603 1.00 95.62 113 VAL A O 1
ATOM 898 N N . ALA A 1 114 ? -3.850 3.081 -13.596 1.00 93.69 114 ALA A N 1
ATOM 899 C CA . ALA A 1 114 ? -4.956 3.178 -14.545 1.00 93.69 114 ALA A CA 1
ATOM 900 C C . ALA A 1 114 ? -6.292 3.386 -13.812 1.00 93.69 114 ALA A C 1
ATOM 902 O O . ALA A 1 114 ? -6.493 2.845 -12.725 1.00 93.69 114 ALA A O 1
ATOM 903 N N . GLN A 1 115 ? -7.173 4.223 -14.367 1.00 91.69 115 GLN A N 1
ATOM 904 C CA . GLN A 1 115 ? -8.385 4.683 -13.671 1.00 91.69 115 GLN A CA 1
ATOM 905 C C . GLN A 1 115 ? -9.330 3.537 -13.291 1.00 91.69 115 GLN A C 1
ATOM 907 O O . GLN A 1 115 ? -9.930 3.564 -12.224 1.00 91.69 115 GLN A O 1
ATOM 912 N N . ASP A 1 116 ? -9.405 2.511 -14.132 1.00 91.69 116 ASP A N 1
ATOM 913 C CA . ASP A 1 116 ? -10.168 1.280 -13.925 1.00 91.69 116 ASP A CA 1
ATOM 914 C C . ASP A 1 116 ? -9.620 0.390 -12.793 1.00 91.69 116 ASP A C 1
ATOM 916 O O . ASP A 1 116 ? -10.321 -0.497 -12.314 1.00 91.69 116 ASP A O 1
ATOM 920 N N . LEU A 1 117 ? -8.393 0.646 -12.326 1.00 89.12 117 LEU A N 1
ATOM 921 C CA . LEU A 1 117 ? -7.732 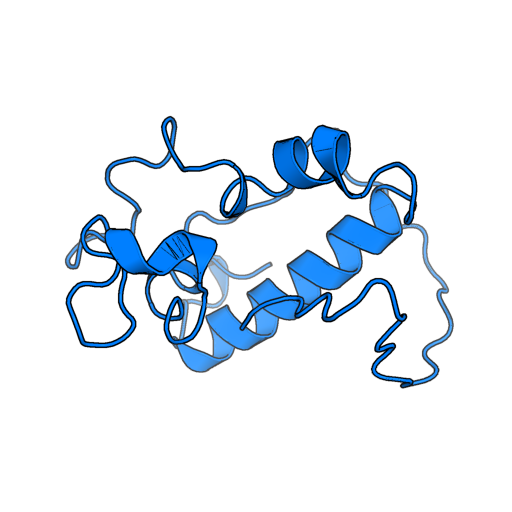-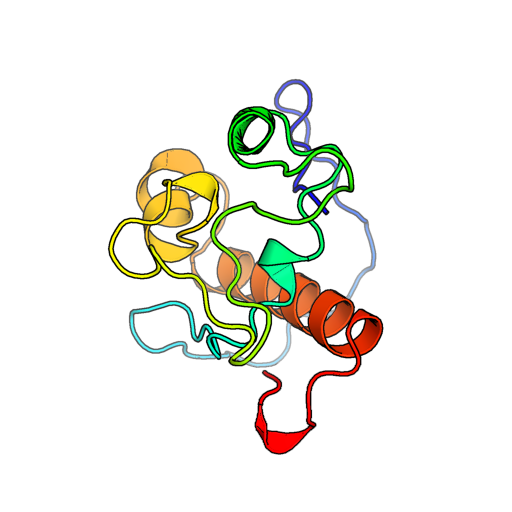0.072 -11.230 1.00 89.12 117 LEU A CA 1
ATOM 922 C C . LEU A 1 117 ? -7.654 0.746 -9.927 1.00 89.12 117 LEU A C 1
ATOM 924 O O . LEU A 1 117 ? -7.003 0.321 -8.959 1.00 89.12 117 LEU A O 1
ATOM 928 N N . ARG A 1 118 ? -8.272 1.934 -9.892 1.00 92.62 118 ARG A N 1
ATOM 929 C CA . ARG A 1 118 ? -8.342 2.791 -8.700 1.00 92.62 118 ARG A CA 1
ATOM 930 C C . ARG A 1 118 ? -9.552 2.463 -7.826 1.00 92.62 118 ARG A C 1
ATOM 932 O O . ARG A 1 118 ? -10.510 1.848 -8.281 1.00 92.62 118 ARG A O 1
ATOM 939 N N . ILE A 1 119 ? -9.473 2.870 -6.559 1.00 89.56 119 ILE A N 1
ATOM 940 C CA . ILE A 1 119 ? -10.531 2.727 -5.543 1.00 89.56 119 ILE A CA 1
ATOM 941 C C . ILE A 1 119 ? -11.175 4.068 -5.176 1.00 89.56 119 ILE A C 1
ATOM 943 O O . ILE A 1 119 ? -10.463 5.092 -5.194 1.00 89.56 119 ILE A O 1
#

Secondary structure (DSSP, 8-state):
------TT------------S-----SS-------TTTT--TT-GGGGGGB-SSSSBTTB-TTT--BTTGGG--GGG-HHHHIIIIITTTS-HHHHHHHHHHHHHHHHHHTT--GGG--

=== Feature glossary ===
Legend for the data blocks above and below:

— What the protein is —

Sequence gives the chain of amino acids in standard one-letter code (A=alanine, C=cysteine, …, Y=tyrosine), read N→C. It is the only feature that is directly encoded by the gene; all structural features are derived from the folded form of this sequence.

The annotation block draws on four external resources. InterPro: which protein families and domains the sequence belongs to. GO: standardized terms for what the protein does, what process it participates in, and where in the cell it acts. CATH: which structural fold it has in the CATH hierarchy. Organism: the species of origin.

— Where its atoms are —

Atomic coordinates in PDBx/mmCIF format — the same representation the Protein Data Bank distributes. Each line of the _atom_site loop places one backbone atom in Cartesian space (units: ångströms, origin: arbitrary).

Six rendered views show the 3D structure from the faces of a cube — i.e. along ±x, ±y, ±z. Rendering representation is drawn randomly per protein from cartoon (secondary-structure ribbons), sticks (backbone bonds), or molecular surface; coloring is either N→C rainbow (blue at the N-terminus through red at the C-terminus) or one color per chain.

— Local backbone conformation —

DSSP 8-state secondary structure assigns each residue one of H (α-helix), G (3₁₀-helix), I (π-helix), E (extended β-strand), B (isolated β-bridge), T (hydrogen-bonded turn), S (bend), or '-' (coil). The assignment is computed from backbone hydrogen-bond geometry via the Kabsch–Sander algorithm.

P-SEA three-state annotation labels each residue as helix, strand, or coil based purely on the geometry of the Cα trace. It serves as a fallback when the full backbone (and thus DSSP) is unavailable.

φ (phi) and ψ (psi) are the two rotatable backbone dihedrals per residue: φ is the C(i-1)–N–Cα–C torsion, ψ is the N–Cα–C–N(i+1) torsion, both in degrees on (−180°, 180°]. α-helical residues cluster near (−60°, −45°); β-strand residues near (−120°, +130°). A Ramachandran plot is simply a scatter of (φ, ψ) for every residue.

— Global shape and packing —

Radius of gyration (Rg) is the root-mean-square distance of Cα atoms from their centroid — a single number for overall size and compactness. A globular domain of N residues has Rg ≈ 2.2·N^0.38 Å; an extended or disordered chain has a much larger Rg. The Cα contact count is the number of residue pairs whose Cα atoms are within 8 Å and are more than four positions apart in sequence — a standard proxy for tertiary packing density. The bounding box is the smallest axis-aligned box enclosing all Cα atoms.

Accessible surface area quantifies burial. A residue with SASA near zero is packed into the hydrophobic core; one with SASA >100 Å² sits on the surface. Computed here via the Shrake–Rupley numerical algorithm with a 1.4 Å probe.

The contact map is a binary N×N matrix image: pixel (i, j) is dark where Cα_i and Cα_j are within 8 Å and |i−j|>4. Because the |i−j|>4 filter removes local helical contacts, off-diagonal stripes parallel to the main diagonal indicate parallel β-sheets; stripes perpendicular to it indicate antiparallel β-sheets. The Ramachandran plot scatters every residue's (φ, ψ) pair against the sterically allowed regions. The PAE heatmap renders the predicted-aligned-error matrix.

— Structural neighborhood —

A 3Di character summarizes, for each residue, the relative orientation of the Cα frame of its nearest spatial neighbor. Because it encodes fold topology rather than chemistry, 3Di alignments detect remote structural similarity that sequence alignment misses.

Structural nearest neighbors (via Foldseek easy-search vs the PDB). Reported per hit: target PDB id, E-value, and alignment TM-score. A TM-score above ~0.5 is the conventional threshold for 'same fold'.

— Confidence and disorder —

For AlphaFold models, the B-factor field carries pLDDT — the model's own estimate of local accuracy on a 0–100 scale. Regions with pLDDT<50 should be treated as essentially unmodeled; they often correspond to intrinsically disordered segments.

B-factor (Debye–Waller factor) reflects atomic displacement in the crystal lattice. It is an experimental observable (units Å²), not a prediction; low values mean the atom is pinned down, high values mean it moves or is heterogeneous across the crystal.

Predicted Aligned Error (PAE) is an AlphaFold confidence matrix: entry (i, j) is the expected error in the position of residue j, in ångströms, when the prediction is superimposed on the true structure at residue i. Low PAE within a block of residues means that block is internally rigid and well-predicted; high PAE between two blocks means their relative placement is uncertain even if each block individually is confident.